Protein AF-A0AAE8IQH1-F1 (afdb_monomer)

Structure (mmCIF, N/CA/C/O backbone):
data_AF-A0AAE8IQH1-F1
#
_entry.id   AF-A0AAE8IQH1-F1
#
loop_
_atom_site.group_PDB
_atom_site.id
_atom_site.type_symbol
_atom_site.label_atom_id
_atom_site.label_alt_id
_atom_site.label_comp_id
_atom_site.label_asym_id
_atom_site.label_entity_id
_atom_site.label_seq_id
_atom_site.pdbx_PDB_ins_code
_atom_site.Cartn_x
_atom_site.Cartn_y
_atom_site.Cartn_z
_atom_site.occupancy
_atom_site.B_iso_or_equiv
_atom_site.auth_seq_id
_atom_site.auth_comp_id
_atom_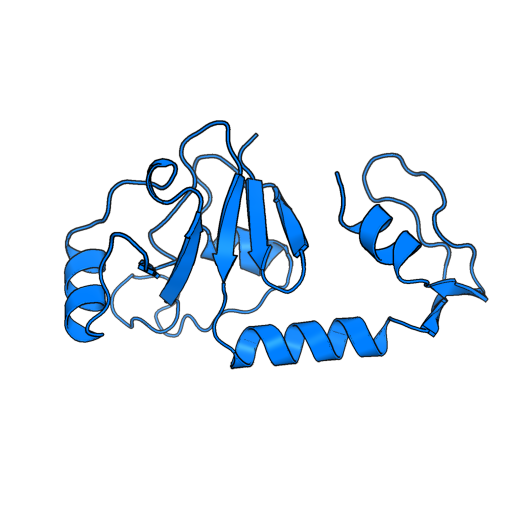site.auth_asym_id
_atom_site.auth_atom_id
_atom_site.pdbx_PDB_model_num
ATOM 1 N N . MET A 1 1 ? -11.629 4.028 -12.552 1.00 70.69 1 MET A N 1
ATOM 2 C CA . MET A 1 1 ? -10.731 2.954 -12.065 1.00 70.69 1 MET A CA 1
ATOM 3 C C . MET A 1 1 ? -9.748 3.569 -11.090 1.00 70.69 1 MET A C 1
ATOM 5 O O . MET A 1 1 ? -9.002 4.454 -11.493 1.00 70.69 1 MET A O 1
ATOM 9 N N . ALA A 1 2 ? -9.771 3.127 -9.837 1.00 84.75 2 ALA A N 1
ATOM 10 C CA . ALA A 1 2 ? -8.894 3.631 -8.787 1.00 84.75 2 ALA A CA 1
ATOM 11 C C . ALA A 1 2 ? -7.415 3.277 -9.035 1.00 84.75 2 ALA A C 1
ATOM 13 O O . ALA A 1 2 ? -7.098 2.214 -9.587 1.00 84.75 2 ALA A O 1
ATOM 14 N N . GLN A 1 3 ? -6.504 4.162 -8.618 1.00 89.31 3 GLN A N 1
ATOM 15 C CA . GLN A 1 3 ? -5.064 3.992 -8.827 1.00 89.31 3 GLN A CA 1
ATOM 16 C C . GLN A 1 3 ? -4.263 4.233 -7.545 1.00 89.31 3 GLN A C 1
ATOM 18 O O . GLN A 1 3 ? -4.624 5.054 -6.706 1.00 89.31 3 GLN A O 1
ATOM 23 N N . ILE A 1 4 ? -3.148 3.517 -7.415 1.00 91.06 4 ILE A N 1
ATOM 24 C CA . ILE A 1 4 ? -2.176 3.653 -6.332 1.00 91.06 4 ILE A CA 1
ATOM 25 C C . ILE A 1 4 ? -0.818 3.923 -6.972 1.00 91.06 4 ILE A C 1
ATOM 27 O O . ILE A 1 4 ? -0.355 3.136 -7.795 1.00 91.06 4 ILE A O 1
ATOM 31 N N . ARG A 1 5 ? -0.160 5.010 -6.588 1.00 91.69 5 ARG A N 1
ATOM 32 C CA . ARG A 1 5 ? 1.210 5.328 -6.989 1.00 91.69 5 ARG A CA 1
ATOM 33 C C . ARG A 1 5 ? 2.151 5.097 -5.814 1.00 91.69 5 ARG A C 1
ATOM 35 O O . ARG A 1 5 ? 1.907 5.610 -4.729 1.00 91.69 5 ARG A O 1
ATOM 42 N N . ILE A 1 6 ? 3.222 4.345 -6.036 1.00 90.31 6 ILE A N 1
ATOM 43 C CA . ILE A 1 6 ? 4.261 4.086 -5.038 1.00 90.31 6 ILE A CA 1
ATOM 44 C C . ILE A 1 6 ? 5.422 5.047 -5.271 1.00 90.31 6 ILE A C 1
ATOM 46 O O . ILE A 1 6 ? 6.139 4.917 -6.266 1.00 90.31 6 ILE A O 1
ATOM 50 N N . ASP A 1 7 ? 5.644 5.957 -4.332 1.00 86.25 7 ASP A N 1
ATOM 51 C CA . ASP A 1 7 ? 6.811 6.836 -4.317 1.00 86.25 7 ASP A CA 1
ATOM 52 C C . ASP A 1 7 ? 7.924 6.253 -3.422 1.00 86.25 7 ASP A C 1
ATOM 54 O O . ASP A 1 7 ? 7.640 5.465 -2.516 1.00 86.25 7 ASP A O 1
ATOM 58 N N . PRO A 1 8 ? 9.209 6.558 -3.700 1.00 81.50 8 PRO A N 1
ATOM 59 C CA . PRO A 1 8 ? 9.730 7.386 -4.799 1.00 81.50 8 PRO A CA 1
ATOM 60 C C . PRO A 1 8 ? 9.890 6.631 -6.134 1.00 81.50 8 PRO A C 1
ATOM 62 O O . PRO A 1 8 ? 10.477 7.154 -7.075 1.00 81.50 8 PRO A O 1
ATOM 65 N N . LEU A 1 9 ? 9.414 5.386 -6.234 1.00 78.94 9 LEU A N 1
ATOM 66 C CA . LEU A 1 9 ? 9.647 4.526 -7.402 1.00 78.94 9 LEU A CA 1
ATOM 67 C C . LEU A 1 9 ? 8.761 4.858 -8.617 1.00 78.94 9 LEU A C 1
ATOM 69 O O . LEU A 1 9 ? 8.955 4.261 -9.673 1.00 78.94 9 LEU A O 1
ATOM 73 N N . ALA A 1 10 ? 7.792 5.768 -8.469 1.00 81.75 10 ALA A N 1
ATOM 74 C CA . ALA A 1 10 ? 6.809 6.152 -9.484 1.00 81.75 10 ALA A CA 1
ATOM 75 C C . ALA A 1 10 ? 6.030 4.967 -10.099 1.00 81.75 10 ALA A C 1
ATOM 77 O O . ALA A 1 10 ? 5.520 5.060 -11.213 1.00 81.75 10 ALA A O 1
ATOM 78 N N . ILE A 1 11 ? 5.902 3.851 -9.371 1.00 83.06 11 ILE A N 1
ATOM 79 C CA . ILE A 1 11 ? 5.172 2.665 -9.840 1.00 83.06 11 ILE A CA 1
ATOM 80 C C . ILE A 1 11 ? 3.676 2.932 -9.705 1.00 83.06 11 ILE A C 1
ATOM 82 O O . ILE A 1 11 ? 3.197 3.171 -8.597 1.00 83.06 11 ILE A O 1
ATOM 86 N N . GLN A 1 12 ? 2.932 2.843 -10.805 1.00 87.75 12 GLN A N 1
ATOM 87 C CA . GLN A 1 12 ? 1.477 2.970 -10.803 1.00 87.75 12 GLN A CA 1
ATOM 88 C C . GLN A 1 12 ? 0.809 1.597 -10.827 1.00 87.75 12 GLN A C 1
ATOM 90 O O . GLN A 1 12 ? 1.129 0.733 -11.640 1.00 87.75 12 GLN A O 1
ATOM 95 N N . LEU A 1 13 ? -0.148 1.398 -9.929 1.00 88.50 13 LEU A N 1
ATOM 96 C CA . LEU A 1 13 ? -0.927 0.179 -9.796 1.00 88.50 13 LEU A CA 1
ATOM 97 C C . LEU A 1 13 ? -2.403 0.525 -9.925 1.00 88.50 13 LEU A C 1
ATOM 99 O O . LEU A 1 13 ? -2.916 1.389 -9.219 1.00 88.50 13 LEU A O 1
ATOM 103 N N . GLN A 1 14 ? -3.118 -0.189 -10.786 1.00 87.38 14 GLN A N 1
ATOM 104 C CA . GLN A 1 14 ? -4.576 -0.152 -10.748 1.00 87.38 14 GLN A CA 1
ATOM 105 C C . GLN A 1 14 ? -5.090 -0.999 -9.595 1.00 87.38 14 GLN A C 1
ATOM 107 O O . GLN A 1 14 ? -4.551 -2.079 -9.348 1.00 87.38 14 GLN A O 1
ATOM 112 N N . THR A 1 15 ? -6.148 -0.537 -8.939 1.00 87.12 15 THR A N 1
ATOM 113 C CA . THR A 1 15 ? -6.841 -1.250 -7.862 1.00 87.12 15 THR A CA 1
ATOM 114 C C . THR A 1 15 ? -8.344 -1.252 -8.112 1.00 87.12 15 THR A C 1
ATOM 116 O O . THR A 1 15 ? -8.875 -0.383 -8.806 1.00 87.12 15 THR A O 1
ATOM 119 N N . LEU A 1 16 ? -9.033 -2.242 -7.552 1.00 85.50 16 LEU A N 1
ATOM 120 C CA . LEU A 1 16 ? -10.494 -2.243 -7.497 1.00 85.50 16 LEU A CA 1
ATOM 121 C C . LEU A 1 16 ? -10.965 -1.363 -6.330 1.00 85.50 16 LEU A C 1
ATOM 123 O O . LEU A 1 16 ? -10.263 -1.245 -5.326 1.00 85.50 16 LEU A O 1
ATOM 127 N N . GLU A 1 17 ? -12.170 -0.801 -6.434 1.00 80.12 17 GLU A N 1
ATOM 128 C CA . GLU A 1 17 ? -12.764 0.116 -5.437 1.00 80.12 17 GLU A CA 1
ATOM 129 C C . GLU A 1 17 ? -12.996 -0.517 -4.053 1.00 80.12 17 GLU A C 1
ATOM 131 O O . GLU A 1 17 ? -13.241 0.168 -3.069 1.00 80.12 17 GLU A O 1
ATOM 136 N N . THR A 1 18 ? -12.906 -1.843 -3.951 1.00 84.12 18 THR A N 1
ATOM 137 C CA . THR A 1 18 ? -13.048 -2.601 -2.697 1.00 84.12 18 THR A CA 1
ATOM 138 C C . THR A 1 18 ? -11.812 -3.446 -2.378 1.00 84.12 18 THR A C 1
ATOM 140 O O . THR A 1 18 ? -11.770 -4.163 -1.374 1.00 84.12 18 THR A O 1
ATOM 143 N N . GLU A 1 19 ? -10.779 -3.378 -3.222 1.00 91.00 19 GLU A N 1
ATOM 144 C CA . GLU A 1 19 ? -9.517 -4.073 -2.996 1.00 91.00 19 GLU A CA 1
ATOM 145 C C . GLU A 1 19 ? -8.659 -3.255 -2.027 1.00 91.00 19 GLU A C 1
ATOM 147 O O . GLU A 1 19 ? -8.396 -2.071 -2.235 1.00 91.00 19 GLU A O 1
ATOM 152 N N . THR A 1 20 ? -8.217 -3.893 -0.942 1.00 94.00 20 THR A N 1
ATOM 153 C CA . THR A 1 20 ? -7.345 -3.234 0.033 1.00 94.00 20 THR A CA 1
ATOM 154 C C . THR A 1 20 ? -5.989 -2.926 -0.581 1.00 94.00 20 THR A C 1
ATOM 156 O O . THR A 1 20 ? -5.489 -3.688 -1.414 1.00 94.00 20 THR A O 1
ATOM 159 N N . LEU A 1 21 ? -5.347 -1.849 -0.121 1.00 93.44 21 LEU A N 1
ATOM 160 C CA . LEU A 1 21 ? -4.018 -1.463 -0.598 1.00 93.44 21 LEU A CA 1
ATOM 161 C C . LEU A 1 21 ? -3.031 -2.635 -0.475 1.00 93.44 21 LEU A C 1
ATOM 163 O O . LEU A 1 21 ? -2.265 -2.897 -1.395 1.00 93.44 21 LEU A O 1
ATOM 167 N N . LEU A 1 22 ? -3.098 -3.410 0.615 1.00 94.44 22 LEU A N 1
ATOM 168 C CA . LEU A 1 22 ? -2.269 -4.602 0.809 1.00 94.44 22 LEU A CA 1
ATOM 169 C C . LEU A 1 22 ? -2.477 -5.649 -0.297 1.00 94.44 22 LEU A C 1
ATOM 171 O O . LEU A 1 22 ? -1.502 -6.216 -0.785 1.00 94.44 22 LEU A O 1
ATOM 175 N N . LYS A 1 23 ? -3.728 -5.922 -0.689 1.00 92.88 23 LYS A N 1
ATOM 176 C CA . LYS A 1 23 ? -4.034 -6.895 -1.750 1.00 92.88 23 LYS A CA 1
ATOM 177 C C . LYS A 1 23 ? -3.546 -6.401 -3.110 1.00 92.88 23 LYS A C 1
ATOM 179 O O . LYS A 1 23 ? -2.890 -7.167 -3.816 1.00 92.88 23 LYS A O 1
ATOM 184 N N . ALA A 1 24 ? -3.775 -5.125 -3.421 1.00 92.06 24 ALA A N 1
ATOM 185 C CA . ALA A 1 24 ? -3.298 -4.509 -4.656 1.00 92.06 24 ALA A CA 1
ATOM 186 C C . ALA A 1 24 ? -1.761 -4.564 -4.762 1.00 92.06 24 ALA A C 1
ATOM 188 O O . ALA A 1 24 ? -1.218 -4.985 -5.786 1.00 92.06 24 ALA A O 1
ATOM 189 N N . LEU A 1 25 ? -1.055 -4.232 -3.674 1.00 91.31 25 LEU A N 1
ATOM 190 C CA . LEU A 1 25 ? 0.406 -4.336 -3.579 1.00 91.31 25 LEU A CA 1
ATOM 191 C C . LEU A 1 25 ? 0.884 -5.784 -3.756 1.00 91.31 25 LEU A C 1
ATOM 193 O O . LEU A 1 25 ? 1.774 -6.052 -4.564 1.00 91.31 25 LEU A O 1
ATOM 197 N N . LEU A 1 26 ? 0.256 -6.740 -3.067 1.00 90.19 26 LEU A N 1
ATOM 198 C CA . LEU A 1 26 ? 0.633 -8.151 -3.147 1.00 90.19 26 LEU A CA 1
ATOM 199 C C . LEU A 1 26 ? 0.426 -8.726 -4.556 1.00 90.19 26 LEU A C 1
ATOM 201 O O . LEU A 1 26 ? 1.275 -9.473 -5.053 1.00 90.19 26 LEU A O 1
ATOM 205 N N . ARG A 1 27 ? -0.667 -8.348 -5.231 1.00 88.88 27 ARG A N 1
ATOM 206 C CA . ARG A 1 27 ? -0.934 -8.709 -6.631 1.00 88.88 27 ARG A CA 1
ATOM 207 C C . ARG A 1 27 ? 0.154 -8.178 -7.561 1.00 88.88 27 ARG A C 1
ATOM 209 O O . ARG A 1 27 ? 0.605 -8.905 -8.444 1.00 88.88 27 ARG A O 1
ATOM 216 N N . ALA A 1 28 ? 0.637 -6.967 -7.302 1.00 85.12 28 ALA A N 1
ATOM 217 C CA . ALA A 1 28 ? 1.771 -6.363 -7.994 1.00 85.12 28 ALA A CA 1
ATOM 218 C C . ALA A 1 28 ? 3.145 -6.919 -7.562 1.00 85.12 28 ALA A C 1
ATOM 220 O O . ALA A 1 28 ? 4.177 -6.389 -7.966 1.00 85.12 28 ALA A O 1
ATOM 221 N N . LYS A 1 29 ? 3.180 -7.980 -6.740 1.00 84.00 29 LYS A N 1
ATOM 222 C CA . LYS A 1 29 ? 4.397 -8.579 -6.159 1.00 84.00 29 LYS A CA 1
ATOM 223 C C . LYS A 1 29 ? 5.196 -7.627 -5.258 1.00 84.00 29 LYS A C 1
ATOM 225 O O . LYS A 1 29 ? 6.338 -7.929 -4.900 1.00 84.00 29 LYS A O 1
ATOM 230 N N . VAL A 1 30 ? 4.582 -6.535 -4.811 1.00 86.62 30 VAL A N 1
ATOM 231 C CA . VAL A 1 30 ? 5.127 -5.644 -3.791 1.00 86.62 30 VAL A CA 1
ATOM 232 C C . VAL A 1 30 ? 4.822 -6.233 -2.418 1.00 86.62 30 VAL A C 1
ATOM 234 O O . VAL A 1 30 ? 3.677 -6.273 -1.972 1.00 86.62 30 VAL A O 1
ATOM 237 N N . HIS A 1 31 ? 5.861 -6.726 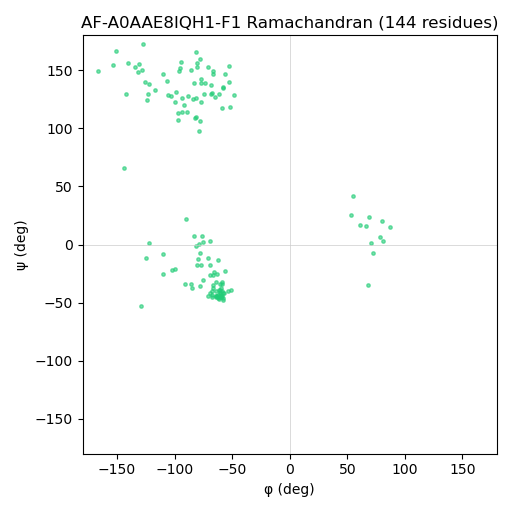-1.749 1.00 84.81 31 HIS A N 1
ATOM 238 C CA . HIS A 1 31 ? 5.712 -7.385 -0.457 1.00 84.81 31 HIS A CA 1
ATOM 239 C C . HIS A 1 31 ? 5.807 -6.369 0.678 1.00 84.81 31 HIS A C 1
ATOM 241 O O . HIS A 1 31 ? 6.869 -5.793 0.934 1.00 84.81 31 HIS A O 1
ATOM 247 N N . LEU A 1 32 ? 4.691 -6.193 1.373 1.00 89.19 32 LEU A N 1
ATOM 248 C CA . LEU A 1 32 ? 4.617 -5.456 2.622 1.00 89.19 32 LEU A CA 1
ATOM 249 C C . LEU A 1 32 ? 4.442 -6.444 3.776 1.00 89.19 32 LEU A C 1
ATOM 251 O O . LEU A 1 32 ? 3.703 -7.423 3.649 1.00 89.19 32 LEU A O 1
ATOM 255 N N . ASP A 1 33 ? 5.113 -6.187 4.896 1.00 90.06 33 ASP A N 1
ATOM 256 C CA . ASP A 1 33 ? 4.983 -7.039 6.072 1.00 90.06 33 ASP A CA 1
ATOM 257 C C . ASP A 1 33 ? 3.543 -6.961 6.606 1.00 90.06 33 ASP A C 1
ATOM 259 O O . ASP A 1 33 ? 2.987 -5.888 6.829 1.00 90.06 33 ASP A O 1
ATOM 263 N N . ALA A 1 34 ? 2.911 -8.119 6.780 1.00 90.88 34 ALA A N 1
ATOM 264 C CA . ALA A 1 34 ? 1.542 -8.232 7.270 1.00 90.88 34 ALA A CA 1
ATOM 265 C C . ALA A 1 34 ? 1.415 -9.476 8.154 1.00 90.88 34 ALA A C 1
ATOM 267 O O . ALA A 1 34 ? 0.714 -10.428 7.820 1.00 90.88 34 ALA A O 1
ATOM 268 N N . ILE A 1 35 ? 2.103 -9.472 9.299 1.00 92.62 35 ILE A N 1
ATOM 269 C CA . ILE A 1 35 ? 2.270 -10.661 10.161 1.00 92.62 35 ILE A CA 1
ATOM 270 C C . ILE A 1 35 ? 0.922 -11.228 10.640 1.00 92.62 35 ILE A C 1
ATOM 272 O O . ILE A 1 35 ? 0.757 -12.434 10.780 1.00 92.62 35 ILE A O 1
ATOM 276 N N . CYS A 1 36 ? -0.083 -10.369 10.838 1.00 93.44 36 CYS A N 1
ATOM 277 C CA . CYS A 1 36 ? -1.435 -10.798 11.210 1.00 93.44 36 CYS A CA 1
ATOM 278 C C . CYS A 1 36 ? -2.292 -11.326 10.045 1.00 93.44 36 CYS A C 1
ATOM 280 O O . CYS A 1 36 ? -3.466 -11.625 10.253 1.00 93.44 36 CYS A O 1
ATOM 282 N N . GLY A 1 37 ? -1.769 -11.372 8.817 1.00 90.56 37 GLY A N 1
ATOM 283 C CA . GLY A 1 37 ? -2.537 -11.732 7.622 1.00 90.56 37 GLY A CA 1
ATOM 284 C C . GLY A 1 37 ? -3.585 -10.689 7.217 1.00 90.56 37 GLY A C 1
ATOM 285 O O . GLY A 1 37 ? -4.574 -11.027 6.580 1.00 90.56 37 GLY A O 1
ATOM 286 N N . GLY A 1 38 ? -3.407 -9.426 7.615 1.00 91.56 38 GLY A N 1
ATOM 287 C CA . GLY A 1 38 ? -4.328 -8.335 7.277 1.00 91.56 38 GLY A CA 1
ATOM 288 C C . GLY A 1 38 ? -5.513 -8.145 8.232 1.00 91.56 38 GLY A C 1
ATOM 289 O O . GLY A 1 38 ? -6.441 -7.415 7.911 1.00 91.56 38 GLY A O 1
ATOM 290 N N . LYS A 1 39 ? -5.467 -8.744 9.426 1.00 92.56 39 LYS A N 1
ATOM 291 C CA . LYS A 1 39 ? -6.499 -8.634 10.477 1.00 92.56 39 LYS A CA 1
ATOM 292 C C . LYS A 1 39 ? -6.510 -7.305 11.257 1.00 92.56 39 LYS A C 1
ATOM 294 O O . LYS A 1 39 ? -7.258 -7.180 12.218 1.00 92.56 39 LYS A O 1
ATOM 299 N N . GLY A 1 40 ? -5.641 -6.348 10.923 1.00 92.50 40 GLY A N 1
ATOM 300 C CA . GLY A 1 40 ? -5.705 -4.987 11.470 1.00 92.50 40 GLY A CA 1
ATOM 301 C C . GLY A 1 40 ? -5.163 -4.762 12.889 1.00 92.50 40 GLY A C 1
ATOM 302 O O . GLY A 1 40 ? -5.295 -3.651 13.377 1.00 92.50 40 GLY A O 1
ATOM 303 N N . TYR A 1 41 ? -4.527 -5.742 13.552 1.00 93.12 41 TYR A N 1
ATOM 304 C CA . TYR A 1 41 ? -4.052 -5.583 14.948 1.00 93.12 41 TYR A CA 1
ATOM 305 C C . TYR A 1 41 ? -2.526 -5.514 15.148 1.00 93.12 41 TYR A C 1
ATOM 307 O O . TYR A 1 41 ? -2.077 -5.264 16.259 1.00 93.12 41 TYR A O 1
ATOM 315 N N . CYS A 1 42 ? -1.706 -5.767 14.120 1.00 93.88 42 CYS A N 1
ATOM 316 C CA . CYS A 1 42 ? -0.240 -5.831 14.294 1.00 93.88 42 CYS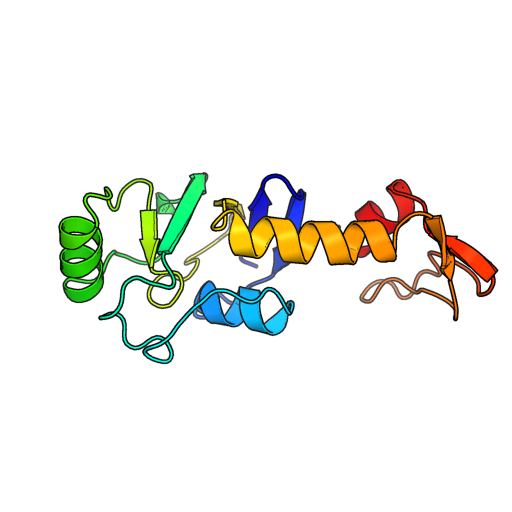 A CA 1
ATOM 317 C C . CYS A 1 42 ? 0.526 -4.566 13.880 1.00 93.88 42 CYS A C 1
ATOM 319 O O . CYS A 1 42 ? 1.677 -4.411 14.268 1.00 93.88 42 CYS A O 1
ATOM 321 N N . GLY A 1 43 ? -0.043 -3.704 13.032 1.00 91.81 43 GLY A N 1
ATOM 322 C CA . GLY A 1 43 ? 0.617 -2.471 12.574 1.00 91.81 43 GLY A CA 1
ATOM 323 C C . GLY A 1 43 ? 1.774 -2.625 11.575 1.00 91.81 43 GLY A C 1
ATOM 324 O O . GLY A 1 43 ? 2.227 -1.629 11.025 1.00 91.81 43 GLY A O 1
ATOM 325 N N . THR A 1 44 ? 2.231 -3.846 11.282 1.00 93.62 44 THR A N 1
ATOM 326 C CA . THR A 1 44 ? 3.376 -4.091 10.367 1.00 93.62 44 THR A CA 1
ATOM 327 C C . THR A 1 44 ? 3.125 -3.640 8.925 1.00 93.62 44 THR A C 1
ATOM 329 O O . THR A 1 44 ? 4.058 -3.264 8.225 1.00 93.62 44 THR A O 1
ATOM 332 N N . CYS A 1 45 ? 1.856 -3.588 8.513 1.00 94.44 45 CYS A N 1
ATOM 333 C CA . CYS A 1 45 ? 1.420 -3.183 7.177 1.00 94.44 45 CYS A CA 1
ATOM 334 C C . CYS A 1 45 ? 1.150 -1.673 7.052 1.00 94.44 45 CYS A C 1
ATOM 336 O O . CYS A 1 45 ? 0.333 -1.258 6.220 1.00 94.44 45 CYS A O 1
ATOM 338 N N . VAL A 1 46 ? 1.733 -0.856 7.929 1.00 95.00 46 VAL A N 1
ATOM 339 C CA . VAL A 1 46 ? 1.544 0.595 7.903 1.00 95.00 46 VAL A CA 1
ATOM 340 C C . VAL A 1 46 ? 2.200 1.195 6.660 1.00 95.00 46 VAL A C 1
ATOM 342 O O . VAL A 1 46 ? 3.314 0.826 6.289 1.00 95.00 46 VAL A O 1
ATOM 345 N N . VAL A 1 47 ? 1.497 2.120 6.016 1.00 94.62 47 VAL A N 1
ATOM 346 C CA . VAL A 1 47 ? 1.976 2.881 4.858 1.00 94.62 47 VAL A CA 1
ATOM 347 C C . VAL A 1 47 ? 1.781 4.365 5.113 1.00 94.62 47 VAL A C 1
ATOM 349 O O . VAL A 1 47 ? 0.868 4.759 5.844 1.00 94.62 47 VAL A O 1
ATOM 352 N N . HIS A 1 48 ? 2.653 5.179 4.533 1.00 95.25 48 HIS A N 1
ATOM 353 C CA . HIS A 1 48 ? 2.531 6.627 4.556 1.00 95.25 48 HIS A CA 1
ATOM 354 C C . HIS A 1 48 ? 1.786 7.069 3.294 1.00 95.25 48 HIS A C 1
ATOM 356 O O . HIS A 1 48 ? 2.148 6.686 2.187 1.00 95.25 48 HIS A O 1
ATOM 362 N N . VAL A 1 49 ? 0.712 7.828 3.449 1.00 94.75 49 VAL A N 1
ATOM 363 C CA . VAL A 1 49 ? -0.085 8.375 2.355 1.00 94.75 49 VAL A CA 1
ATOM 364 C C . VAL A 1 49 ? 0.383 9.803 2.124 1.00 94.75 49 VAL A C 1
ATOM 366 O O . VAL A 1 49 ? 0.126 10.690 2.931 1.00 94.75 49 VAL A O 1
ATOM 369 N N . VAL A 1 50 ? 1.097 10.003 1.020 1.00 92.94 50 VAL A N 1
ATOM 370 C CA . VAL A 1 50 ? 1.670 11.296 0.630 1.00 92.94 50 VAL A CA 1
ATOM 371 C C . VAL A 1 50 ? 0.595 12.200 0.024 1.00 92.94 50 VAL A C 1
ATOM 373 O O . VAL A 1 50 ? 0.606 13.408 0.234 1.00 92.94 50 VAL A O 1
ATOM 376 N N . SER A 1 51 ? -0.347 11.616 -0.721 1.00 91.94 51 SER A N 1
ATOM 377 C CA . SER A 1 51 ? -1.474 12.327 -1.330 1.00 91.94 51 SER A CA 1
ATOM 378 C C . SER A 1 51 ? -2.668 11.390 -1.529 1.00 91.94 51 SER A C 1
ATOM 380 O O . SER A 1 51 ? -2.498 10.176 -1.643 1.00 91.94 51 SER A O 1
ATOM 382 N N . GLY A 1 52 ? -3.880 11.948 -1.568 1.00 89.25 52 GLY A N 1
ATOM 383 C CA . GLY A 1 52 ? -5.116 11.190 -1.787 1.00 89.25 52 GLY A CA 1
ATOM 384 C C . GLY A 1 52 ? -5.668 10.476 -0.546 1.00 89.25 52 GLY A C 1
ATOM 385 O O . GLY A 1 52 ? -6.465 9.552 -0.676 1.00 89.25 52 GLY A O 1
ATOM 386 N N . ALA A 1 53 ? -5.294 10.888 0.673 1.00 88.44 53 ALA A N 1
ATOM 387 C CA . ALA A 1 53 ? -5.804 10.276 1.910 1.00 88.44 53 ALA A CA 1
ATOM 388 C C . ALA A 1 53 ? -7.339 10.347 2.037 1.00 88.44 53 ALA A C 1
ATOM 390 O O . ALA A 1 53 ? -7.966 9.408 2.527 1.00 88.44 53 ALA A O 1
ATOM 391 N N . THR A 1 54 ? -7.955 11.419 1.532 1.00 88.50 54 THR A N 1
ATOM 392 C CA . THR A 1 54 ? -9.416 11.612 1.504 1.00 88.50 54 THR A CA 1
ATOM 393 C C . THR A 1 54 ? -10.138 10.618 0.589 1.00 88.50 54 THR A C 1
ATOM 395 O O . THR A 1 54 ? -11.298 10.284 0.835 1.00 88.50 54 THR A O 1
ATOM 398 N N . GLN A 1 55 ? -9.445 10.098 -0.428 1.00 90.19 55 GLN A N 1
ATOM 399 C CA . GLN A 1 55 ? -9.972 9.131 -1.395 1.00 90.19 55 GLN A CA 1
ATOM 400 C C . GLN A 1 55 ? -9.978 7.702 -0.833 1.00 90.19 55 GLN A C 1
ATOM 402 O O . GLN A 1 55 ? -10.607 6.806 -1.398 1.00 90.19 55 GLN A O 1
ATOM 407 N N . LEU A 1 56 ? -9.297 7.461 0.291 1.00 91.88 56 LEU A N 1
ATOM 408 C CA . LEU A 1 56 ? -9.302 6.165 0.959 1.00 91.88 56 LEU A CA 1
ATOM 409 C C . LEU A 1 56 ? -10.582 5.951 1.760 1.00 91.88 56 LEU A C 1
ATOM 411 O O . LEU A 1 56 ? -11.274 6.895 2.136 1.00 91.88 56 LEU A O 1
ATOM 415 N N . SER A 1 57 ? -10.882 4.688 2.047 1.00 93.12 57 SER A N 1
ATOM 416 C CA . SER A 1 57 ? -11.949 4.264 2.949 1.00 93.12 57 SER A CA 1
ATOM 417 C C . SER A 1 57 ? -11.852 4.940 4.322 1.00 93.12 57 SER A C 1
ATOM 419 O O . SER A 1 57 ? -10.748 5.304 4.747 1.00 93.12 57 SER A O 1
ATOM 421 N N . PRO A 1 58 ? -12.978 5.103 5.046 1.00 93.50 58 PRO A N 1
ATOM 422 C CA . PRO A 1 58 ? -12.946 5.639 6.399 1.00 93.50 58 PRO A CA 1
ATOM 423 C C . PRO A 1 58 ? -12.020 4.810 7.285 1.00 93.50 58 PRO A C 1
ATOM 425 O O . PRO A 1 58 ? -11.913 3.592 7.127 1.00 93.50 58 PRO A O 1
ATOM 428 N N . VAL A 1 59 ? -11.364 5.477 8.225 1.00 94.94 59 VAL A N 1
ATOM 429 C CA . VAL A 1 59 ? -10.511 4.815 9.210 1.00 94.94 59 VAL A CA 1
ATOM 430 C C . VAL A 1 59 ? -11.396 3.992 10.141 1.00 94.94 59 VAL A C 1
ATOM 432 O O . VAL A 1 59 ? -12.393 4.489 10.666 1.00 94.94 59 VAL A O 1
ATOM 435 N N . THR A 1 60 ? -11.051 2.722 10.343 1.00 93.94 60 THR A N 1
ATOM 436 C CA . THR A 1 60 ? -11.783 1.865 11.286 1.00 93.94 60 THR A CA 1
ATOM 437 C C . THR A 1 60 ? -11.321 2.124 12.721 1.00 93.94 60 THR A C 1
ATOM 439 O O . THR A 1 60 ? -10.191 2.552 12.953 1.00 93.94 60 THR A O 1
ATOM 442 N N . ALA A 1 61 ? -12.160 1.817 13.716 1.00 94.88 61 ALA A N 1
ATOM 443 C CA . ALA A 1 61 ? -11.776 1.968 15.125 1.00 94.88 61 ALA A CA 1
ATOM 444 C C . ALA A 1 61 ? -10.514 1.154 15.469 1.00 94.88 61 ALA A C 1
ATOM 446 O O . ALA A 1 61 ? -9.607 1.654 16.130 1.00 94.88 61 ALA A O 1
ATOM 447 N N . GLN A 1 62 ? -10.428 -0.076 14.953 1.00 93.94 62 GLN A N 1
ATOM 448 C CA . GLN A 1 62 ? -9.268 -0.944 15.141 1.00 93.94 62 GLN A CA 1
ATOM 449 C C . GLN A 1 62 ? -8.008 -0.355 14.494 1.00 93.94 62 GLN A C 1
ATOM 451 O O . GLN A 1 62 ? -6.945 -0.339 15.114 1.00 93.94 62 GLN A O 1
ATOM 456 N N . GLU A 1 63 ? -8.128 0.161 13.267 1.00 95.62 63 GLU A N 1
ATOM 457 C CA . GLU A 1 63 ? -7.036 0.849 12.583 1.00 95.62 63 GLU A CA 1
ATOM 458 C C . GLU A 1 63 ? -6.544 2.051 13.397 1.00 95.62 63 GLU A C 1
ATOM 460 O O . GLU A 1 63 ? -5.342 2.168 13.640 1.00 95.62 63 GLU A O 1
ATOM 465 N N . GLN A 1 64 ? -7.462 2.890 13.885 1.00 96.31 64 GLN A N 1
ATOM 466 C CA . GLN A 1 64 ? -7.129 4.064 14.688 1.00 96.31 64 GLN A CA 1
ATOM 467 C C . GLN A 1 64 ? -6.383 3.688 15.974 1.00 96.31 64 GLN A C 1
ATOM 469 O O . GLN A 1 64 ? -5.384 4.323 16.306 1.00 96.31 64 GLN A O 1
ATOM 474 N N . THR A 1 65 ? -6.811 2.636 16.682 1.00 96.12 65 THR A N 1
ATOM 475 C CA . THR A 1 65 ? -6.117 2.156 17.888 1.00 96.12 65 THR A CA 1
ATOM 476 C C . THR A 1 65 ? -4.664 1.789 17.595 1.00 96.12 65 THR A C 1
ATOM 478 O O . THR A 1 65 ? -3.761 2.185 18.329 1.00 96.12 65 THR A O 1
ATOM 481 N N . ILE A 1 66 ? -4.414 1.060 16.506 1.00 96.62 66 ILE A N 1
ATOM 482 C CA . ILE A 1 66 ? -3.054 0.660 16.141 1.00 96.62 66 ILE A CA 1
ATOM 483 C C . ILE A 1 66 ? -2.216 1.857 15.688 1.00 96.62 66 ILE A C 1
ATOM 485 O O . ILE A 1 66 ? -1.062 1.967 16.096 1.00 96.62 66 ILE A O 1
ATOM 489 N N . LEU A 1 67 ? -2.775 2.772 14.893 1.00 95.56 67 LEU A N 1
ATOM 490 C CA . LEU A 1 67 ? -2.072 3.988 14.474 1.00 95.56 67 LEU A CA 1
ATOM 491 C C . LEU A 1 67 ? -1.678 4.855 15.679 1.00 95.56 67 LEU A C 1
ATOM 493 O O . LEU A 1 67 ? -0.532 5.301 15.760 1.00 95.56 67 LEU A O 1
ATOM 497 N N . ASN A 1 68 ? -2.566 4.983 16.668 1.00 95.50 68 ASN A N 1
ATOM 498 C CA . ASN A 1 68 ? -2.280 5.674 17.925 1.00 95.50 68 ASN A CA 1
ATOM 499 C C . ASN A 1 68 ? -1.135 5.000 18.699 1.00 95.50 68 ASN A C 1
ATOM 501 O O . ASN A 1 6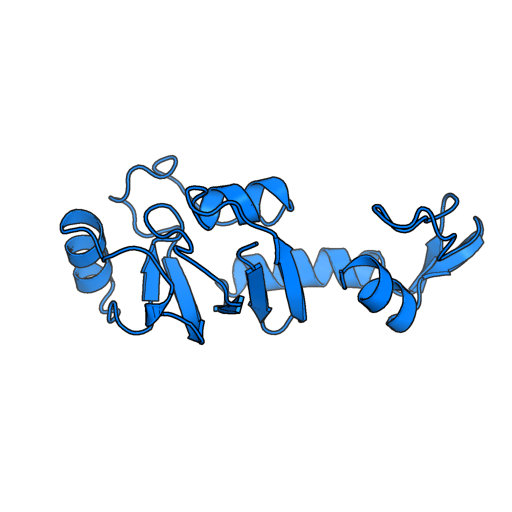8 ? -0.209 5.682 19.137 1.00 95.50 68 ASN A O 1
ATOM 505 N N . ASN A 1 69 ? -1.144 3.665 18.807 1.00 95.12 69 ASN A N 1
ATOM 506 C CA . ASN A 1 69 ? -0.064 2.903 19.451 1.00 95.12 69 ASN A CA 1
ATOM 507 C C . ASN A 1 69 ? 1.288 3.097 18.745 1.00 95.12 69 ASN A C 1
ATOM 509 O O . ASN A 1 69 ? 2.334 3.130 19.391 1.00 95.12 69 ASN A O 1
ATOM 513 N N . LEU A 1 70 ? 1.268 3.266 17.421 1.00 93.00 70 LEU A N 1
ATOM 514 C CA . LEU A 1 70 ? 2.445 3.572 16.607 1.00 93.00 70 LEU A CA 1
ATOM 515 C C . LEU A 1 70 ? 2.823 5.064 16.607 1.00 93.00 70 LEU A C 1
ATOM 517 O O . LEU A 1 70 ? 3.811 5.423 15.967 1.00 93.00 70 LEU A O 1
ATOM 521 N N . LYS A 1 71 ? 2.063 5.928 17.299 1.00 95.12 71 LYS A N 1
ATOM 522 C CA . LYS A 1 71 ? 2.208 7.395 17.295 1.00 95.12 71 LYS A CA 1
ATOM 523 C C . LYS A 1 71 ? 2.164 7.992 15.881 1.00 95.12 71 LYS A C 1
ATOM 525 O O . LYS A 1 71 ? 2.957 8.866 15.535 1.00 95.12 71 LYS A O 1
ATOM 530 N N . LYS A 1 72 ? 1.253 7.491 15.045 1.00 93.50 72 LYS A N 1
ATOM 531 C CA . LYS A 1 72 ? 1.054 7.925 13.658 1.00 93.50 72 LYS A CA 1
ATOM 532 C C . LYS A 1 72 ? -0.345 8.510 13.490 1.00 93.50 72 LYS A C 1
ATOM 534 O O . LYS A 1 72 ? -1.311 7.897 13.932 1.00 93.50 72 LYS A O 1
ATOM 539 N N . SER A 1 73 ? -0.451 9.676 12.847 1.00 92.88 73 SER A N 1
ATOM 540 C CA . SER A 1 73 ? -1.761 10.257 12.524 1.00 92.88 73 SER A CA 1
ATOM 541 C C . SER A 1 73 ? -2.417 9.487 11.382 1.00 92.88 73 SER A C 1
ATOM 543 O O . SER A 1 73 ? -1.748 9.144 10.407 1.00 92.88 73 SER A O 1
ATOM 545 N N . SER A 1 74 ? -3.724 9.261 11.483 1.00 90.31 74 SER A N 1
ATOM 546 C CA . SER A 1 74 ? -4.526 8.658 10.418 1.00 90.31 74 SER A CA 1
ATOM 547 C C . SER A 1 74 ? -4.731 9.573 9.205 1.00 90.31 74 SER A C 1
ATOM 549 O O . SER A 1 74 ? -5.124 9.088 8.145 1.00 90.31 74 SER A O 1
ATOM 551 N N . ASP A 1 75 ? -4.379 10.857 9.329 1.00 90.00 75 ASP A N 1
ATOM 552 C CA . ASP A 1 75 ? -4.386 11.820 8.222 1.00 90.00 75 ASP A CA 1
ATOM 553 C C . ASP A 1 75 ? -3.331 11.490 7.159 1.00 90.00 75 ASP A C 1
ATOM 555 O O . ASP A 1 75 ? -3.543 11.711 5.969 1.00 90.00 75 ASP A O 1
ATOM 559 N N . THR A 1 76 ? -2.183 10.958 7.593 1.00 92.50 76 THR A N 1
ATOM 560 C CA . THR A 1 76 ? -1.024 10.684 6.729 1.00 92.50 76 THR A CA 1
ATOM 561 C C . THR A 1 76 ? -0.560 9.238 6.788 1.00 92.50 76 THR A C 1
ATOM 563 O O . THR A 1 76 ? 0.224 8.819 5.947 1.00 92.50 76 THR A O 1
ATOM 566 N N . TYR A 1 77 ? -1.032 8.425 7.729 1.00 95.44 77 TYR A N 1
ATOM 567 C CA . TYR A 1 77 ? -0.684 7.010 7.808 1.00 95.44 77 TYR A CA 1
ATOM 568 C C . TYR A 1 77 ? -1.919 6.141 7.831 1.00 95.44 77 TYR A C 1
ATOM 570 O O . TYR A 1 77 ? -2.886 6.419 8.529 1.00 95.44 77 TYR A O 1
ATOM 578 N N . ARG A 1 78 ? -1.851 5.026 7.113 1.00 96.12 78 ARG A N 1
ATOM 579 C CA . ARG A 1 78 ? -2.940 4.056 7.047 1.00 96.12 78 ARG A CA 1
ATOM 580 C C . ARG A 1 78 ? -2.406 2.647 7.212 1.00 96.12 78 ARG A C 1
ATOM 582 O O . ARG A 1 78 ? -1.262 2.347 6.864 1.00 96.12 78 ARG A O 1
ATOM 589 N N . LEU A 1 79 ? -3.239 1.752 7.725 1.00 96.50 79 LEU A N 1
ATOM 590 C CA . LEU A 1 79 ? -2.979 0.325 7.623 1.00 96.50 79 LEU A CA 1
ATOM 591 C C . LEU A 1 79 ? -3.427 -0.127 6.239 1.00 96.50 79 LEU A C 1
ATOM 593 O O . LEU A 1 79 ? -4.620 -0.224 5.962 1.00 96.50 79 LEU A O 1
ATOM 597 N N . SER A 1 80 ? -2.473 -0.469 5.374 1.00 95.56 80 SER A N 1
ATOM 598 C CA . SER A 1 80 ? -2.769 -0.909 4.001 1.00 95.56 80 SER A CA 1
ATOM 599 C C . SER A 1 80 ? -3.724 -2.111 3.928 1.00 95.56 80 SER A C 1
ATOM 601 O O . SER A 1 80 ? -4.392 -2.310 2.918 1.00 95.56 80 SER A O 1
ATOM 603 N N . CYS A 1 81 ? -3.821 -2.918 4.990 1.00 95.75 81 CYS A N 1
ATOM 604 C CA . CYS A 1 81 ? -4.767 -4.032 5.060 1.00 95.75 81 CYS A CA 1
ATOM 605 C C . CYS A 1 81 ? -6.221 -3.628 5.346 1.00 95.75 81 CYS A C 1
ATOM 607 O O . CYS A 1 81 ? -7.104 -4.446 5.115 1.00 95.75 81 CYS A O 1
ATOM 609 N N . GLN A 1 82 ? -6.462 -2.413 5.845 1.00 95.38 82 GLN A N 1
ATOM 610 C CA . GLN A 1 82 ? -7.790 -1.879 6.182 1.00 95.38 82 GLN A CA 1
ATOM 611 C C . GLN A 1 82 ? -8.225 -0.760 5.223 1.00 95.38 82 GLN A C 1
ATOM 613 O O . GLN A 1 82 ? -9.418 -0.543 5.013 1.00 95.38 82 GLN A O 1
ATOM 618 N N . ALA A 1 83 ? -7.262 -0.071 4.611 1.00 94.62 83 ALA A N 1
ATOM 619 C CA . ALA A 1 83 ? -7.514 0.975 3.634 1.00 94.62 83 ALA A CA 1
ATOM 620 C C . ALA A 1 83 ? -7.744 0.400 2.227 1.00 94.62 83 ALA A C 1
ATOM 622 O O . ALA A 1 83 ? -7.029 -0.504 1.790 1.00 94.62 83 ALA A O 1
ATOM 623 N N . TYR A 1 84 ? -8.710 0.961 1.504 1.00 93.50 84 TYR A N 1
ATOM 624 C CA . TYR A 1 84 ? -8.951 0.749 0.072 1.00 93.50 84 TYR A CA 1
ATOM 625 C C . TYR A 1 84 ? -9.346 2.079 -0.578 1.00 93.50 84 TYR A C 1
ATOM 627 O O . TYR A 1 84 ? -9.802 2.987 0.118 1.00 93.50 84 TYR A O 1
ATOM 635 N N . VAL A 1 85 ? -9.146 2.219 -1.886 1.00 92.50 85 VAL A N 1
ATOM 636 C CA . VAL A 1 85 ? -9.461 3.457 -2.621 1.00 92.50 85 VAL A CA 1
ATOM 637 C C . VAL A 1 85 ? -10.939 3.445 -3.000 1.00 92.50 85 VAL A C 1
ATOM 639 O O . VAL A 1 85 ? -11.381 2.483 -3.615 1.00 92.50 85 VAL A O 1
ATOM 642 N N . ARG A 1 86 ? -11.700 4.480 -2.624 1.00 86.81 86 ARG A N 1
ATOM 643 C CA . ARG A 1 86 ? -13.159 4.515 -2.807 1.00 86.81 86 ARG A CA 1
ATOM 644 C C . ARG A 1 86 ? -13.616 5.023 -4.168 1.00 86.81 86 ARG A C 1
ATOM 646 O O . ARG A 1 86 ? -14.637 4.534 -4.622 1.00 86.81 86 ARG A O 1
ATOM 653 N N . ASP A 1 87 ? -12.915 5.972 -4.797 1.00 72.56 87 ASP A N 1
ATOM 654 C CA . ASP A 1 87 ? -13.327 6.456 -6.121 1.00 72.56 87 ASP A CA 1
ATOM 655 C C . ASP A 1 87 ? -12.276 7.304 -6.862 1.00 72.56 87 ASP A C 1
ATOM 657 O O . ASP A 1 87 ? -11.504 8.041 -6.249 1.00 72.56 87 ASP A O 1
ATOM 661 N N . GLY A 1 88 ? -12.314 7.212 -8.198 1.00 65.56 88 GLY A N 1
ATOM 662 C CA . GLY A 1 88 ? -11.882 8.222 -9.184 1.00 65.56 88 GLY A CA 1
ATOM 663 C C . GLY A 1 88 ? -10.404 8.602 -9.346 1.00 65.56 88 GLY A C 1
ATOM 664 O O . GLY A 1 88 ? -9.985 8.872 -10.471 1.00 65.56 88 GLY A O 1
ATOM 665 N N . GLU A 1 89 ? -9.607 8.630 -8.281 1.00 73.75 89 GLU A N 1
ATOM 666 C CA . GLU A 1 89 ? -8.315 9.327 -8.287 1.00 73.75 89 GLU A CA 1
ATOM 667 C C . GLU A 1 89 ? -7.129 8.454 -7.838 1.00 73.75 89 GLU A C 1
ATOM 669 O O . GLU A 1 89 ? -7.263 7.278 -7.481 1.00 73.75 89 GLU A O 1
ATOM 674 N N . THR A 1 90 ? -5.927 9.020 -7.976 1.00 86.75 90 THR A N 1
ATOM 675 C CA . THR A 1 90 ? -4.664 8.351 -7.650 1.00 86.75 90 THR A CA 1
ATOM 676 C C . THR A 1 90 ? -4.264 8.653 -6.214 1.00 86.75 90 THR A C 1
ATOM 678 O O . THR A 1 90 ? -3.975 9.801 -5.877 1.00 86.75 90 THR A O 1
ATOM 681 N N . VAL A 1 91 ? -4.144 7.608 -5.399 1.00 91.25 91 VAL A N 1
ATOM 682 C CA . VAL A 1 91 ? -3.555 7.704 -4.062 1.00 91.25 91 VAL A CA 1
ATOM 683 C C . VAL A 1 91 ? -2.051 7.502 -4.166 1.00 91.25 91 VAL A C 1
ATOM 685 O O . VAL A 1 91 ? -1.592 6.512 -4.732 1.00 91.25 91 VAL A O 1
ATOM 688 N N . VAL A 1 92 ? -1.274 8.422 -3.604 1.00 92.56 92 VAL A N 1
ATOM 689 C CA . VAL A 1 92 ? 0.188 8.326 -3.577 1.00 92.56 92 VAL A CA 1
ATOM 690 C C . VAL A 1 92 ? 0.621 7.802 -2.217 1.00 92.56 92 VAL A C 1
ATOM 692 O O . VAL A 1 92 ? 0.301 8.387 -1.180 1.00 92.56 92 VAL A O 1
ATOM 695 N N . CYS A 1 93 ? 1.348 6.690 -2.214 1.00 92.06 93 CYS A N 1
ATOM 696 C CA . CYS A 1 93 ? 1.826 6.027 -1.014 1.00 92.06 93 CYS A CA 1
ATOM 697 C C . CYS A 1 93 ? 3.347 5.901 -1.022 1.00 92.06 93 CYS A C 1
ATOM 699 O O . CYS A 1 93 ? 3.950 5.502 -2.015 1.00 92.06 93 CYS A O 1
ATOM 701 N N . ASP A 1 94 ? 3.938 6.158 0.134 1.00 92.06 94 ASP A N 1
ATOM 702 C CA . ASP A 1 94 ? 5.317 5.846 0.459 1.00 92.06 94 ASP A CA 1
ATOM 703 C C . ASP A 1 94 ? 5.341 4.596 1.356 1.00 92.06 94 ASP A C 1
ATOM 705 O O . ASP A 1 94 ? 4.602 4.470 2.346 1.00 92.06 94 ASP A O 1
ATOM 709 N N . LEU A 1 95 ? 6.141 3.615 0.944 1.00 88.81 95 LEU A N 1
ATOM 710 C CA . LEU A 1 95 ? 6.238 2.318 1.604 1.00 88.81 95 LEU A CA 1
ATOM 711 C C . LEU A 1 95 ? 7.405 2.316 2.599 1.00 88.81 95 LEU A C 1
ATOM 713 O O . LEU A 1 95 ? 8.369 3.058 2.436 1.00 88.81 95 LEU A O 1
ATOM 717 N N . PRO A 1 96 ? 7.394 1.432 3.612 1.00 84.38 96 PRO A N 1
ATOM 718 C CA . PRO A 1 96 ? 8.528 1.289 4.513 1.00 84.38 96 PRO A CA 1
ATOM 719 C C . PRO A 1 96 ? 9.832 1.060 3.742 1.00 84.38 96 PRO A C 1
ATOM 721 O O . PRO A 1 96 ? 9.881 0.275 2.789 1.00 84.38 96 PRO A O 1
ATOM 724 N N . SER A 1 97 ? 10.911 1.685 4.210 1.00 78.69 97 SER A N 1
ATOM 725 C CA . SER A 1 97 ? 12.227 1.676 3.560 1.00 78.69 97 SER A CA 1
ATOM 726 C C . SER A 1 97 ? 12.718 0.270 3.204 1.00 78.69 97 SER A C 1
ATOM 728 O O . SER A 1 97 ? 13.214 0.058 2.104 1.00 78.69 97 SER A O 1
ATOM 730 N N . ARG A 1 98 ? 12.485 -0.735 4.060 1.00 76.19 98 ARG A N 1
ATOM 731 C CA . ARG A 1 98 ? 12.824 -2.142 3.771 1.00 76.19 98 ARG A CA 1
ATOM 732 C C . ARG A 1 98 ? 12.133 -2.690 2.513 1.00 76.19 98 ARG A C 1
ATOM 734 O O . ARG A 1 98 ? 12.754 -3.445 1.763 1.00 76.19 98 ARG A O 1
ATOM 741 N N . THR A 1 99 ? 10.865 -2.350 2.290 1.00 75.25 99 THR A N 1
ATOM 742 C CA . THR A 1 99 ? 10.117 -2.765 1.094 1.00 75.25 99 THR A CA 1
ATOM 743 C C . THR A 1 99 ? 10.635 -2.029 -0.135 1.00 75.25 99 THR A C 1
ATOM 745 O O . THR A 1 99 ? 10.909 -2.671 -1.150 1.00 75.25 99 THR A O 1
ATOM 748 N N . LEU A 1 100 ? 10.858 -0.717 -0.023 1.00 73.69 100 LEU A N 1
ATOM 749 C CA . LEU A 1 100 ? 11.418 0.091 -1.108 1.00 73.69 100 LEU A CA 1
ATOM 750 C C . LEU A 1 100 ? 12.805 -0.394 -1.538 1.00 73.69 100 LEU A C 1
ATOM 752 O O . LEU A 1 100 ? 13.029 -0.584 -2.727 1.00 73.69 100 LEU A O 1
ATOM 756 N N . THR A 1 101 ? 13.709 -0.695 -0.601 1.00 72.06 101 THR A N 1
ATOM 757 C CA . THR A 1 101 ? 15.054 -1.200 -0.925 1.00 72.06 101 THR A CA 1
ATOM 758 C C . THR A 1 101 ? 15.000 -2.522 -1.689 1.00 72.06 101 THR A C 1
ATOM 760 O O . THR A 1 101 ? 15.737 -2.699 -2.655 1.00 72.06 101 THR A O 1
ATOM 763 N N . LYS A 1 102 ? 14.112 -3.452 -1.305 1.00 75.75 102 LYS A N 1
ATOM 764 C CA . LYS A 1 102 ? 13.939 -4.720 -2.035 1.00 75.75 102 LYS A CA 1
ATOM 765 C C . LYS A 1 102 ? 13.430 -4.486 -3.457 1.00 75.75 102 LYS A C 1
ATOM 767 O O . LYS A 1 102 ? 13.945 -5.098 -4.389 1.00 75.75 102 LYS A O 1
ATOM 772 N N . LEU A 1 103 ? 12.437 -3.612 -3.627 1.00 73.88 103 LEU A N 1
ATOM 773 C CA . LEU A 1 103 ? 11.918 -3.261 -4.950 1.00 73.88 103 LEU A CA 1
ATOM 774 C C . LEU A 1 103 ? 12.984 -2.584 -5.807 1.00 73.88 103 LEU A C 1
ATOM 776 O O . LEU A 1 103 ? 13.163 -2.960 -6.960 1.00 73.88 103 LEU A O 1
ATOM 780 N N . GLN A 1 104 ? 13.731 -1.649 -5.230 1.00 70.69 104 GLN A N 1
ATOM 781 C CA . GLN A 1 104 ? 14.807 -0.951 -5.915 1.00 70.69 104 GLN A CA 1
ATOM 782 C C . GLN A 1 104 ? 15.910 -1.917 -6.352 1.00 70.69 104 GLN A C 1
ATOM 784 O O . GLN A 1 104 ? 16.293 -1.897 -7.511 1.00 70.69 104 GLN A O 1
ATOM 789 N N . GLN A 1 105 ? 16.314 -2.869 -5.505 1.00 72.56 105 GLN A N 1
ATOM 790 C CA . GLN A 1 105 ? 17.249 -3.932 -5.892 1.00 72.56 105 GLN A CA 1
ATOM 791 C C . GLN A 1 105 ? 16.729 -4.806 -7.043 1.00 72.56 105 GLN A C 1
ATOM 793 O O . GLN A 1 105 ? 17.512 -5.244 -7.884 1.00 72.56 105 GLN A O 1
ATOM 798 N N . ILE A 1 106 ? 15.426 -5.100 -7.085 1.00 69.50 106 ILE A N 1
ATOM 799 C CA . ILE A 1 106 ? 14.818 -5.847 -8.197 1.00 69.50 106 ILE A CA 1
ATOM 800 C C . ILE A 1 106 ? 14.852 -5.006 -9.476 1.00 69.50 106 ILE A C 1
ATOM 802 O O . ILE A 1 106 ? 15.245 -5.518 -10.523 1.00 69.50 106 ILE A O 1
ATOM 806 N N . LEU A 1 107 ? 14.488 -3.725 -9.391 1.00 66.69 107 LEU A N 1
ATOM 807 C CA . LEU A 1 107 ? 14.528 -2.799 -10.520 1.00 66.69 107 LEU A CA 1
ATOM 808 C C . LEU A 1 107 ? 15.957 -2.622 -11.041 1.00 66.69 107 LEU A C 1
ATOM 810 O O . LEU A 1 107 ? 16.177 -2.761 -12.238 1.00 66.69 107 LEU A O 1
ATOM 814 N N . ASP A 1 108 ? 16.936 -2.415 -10.163 1.00 66.62 108 ASP A N 1
ATOM 815 C CA . ASP A 1 108 ? 18.349 -2.261 -10.521 1.00 66.62 108 ASP A CA 1
ATOM 816 C C . ASP A 1 108 ? 18.931 -3.533 -11.149 1.00 66.62 108 ASP A C 1
ATOM 818 O O . ASP A 1 108 ? 19.769 -3.456 -12.042 1.00 66.62 108 ASP A O 1
ATOM 822 N N . ARG A 1 109 ? 18.457 -4.721 -10.745 1.00 63.50 109 ARG A N 1
ATOM 823 C CA . ARG A 1 109 ? 18.830 -5.993 -11.392 1.00 63.50 109 ARG A CA 1
ATOM 824 C C . ARG A 1 109 ? 18.262 -6.148 -12.801 1.00 63.50 109 ARG A C 1
ATOM 826 O O . ARG A 1 109 ? 18.815 -6.926 -13.578 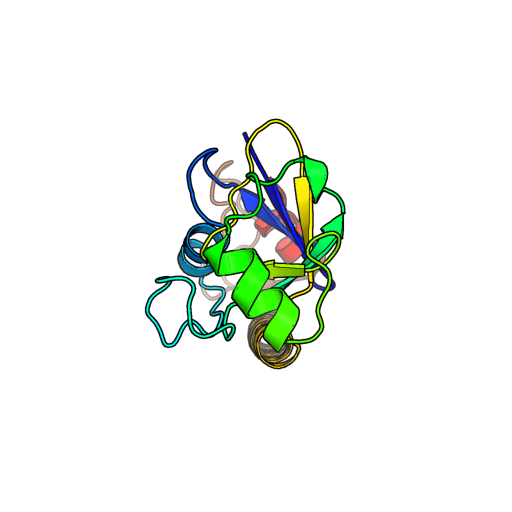1.00 63.50 109 ARG A O 1
ATOM 833 N N . LEU A 1 110 ? 17.143 -5.494 -13.105 1.00 61.53 110 LEU A N 1
ATOM 834 C CA . LEU A 1 110 ? 16.494 -5.535 -14.417 1.00 61.53 110 LEU A CA 1
ATOM 835 C C . LEU A 1 110 ? 16.994 -4.412 -15.334 1.00 61.53 110 LEU A C 1
ATOM 837 O O . LEU A 1 110 ? 17.128 -4.629 -16.539 1.00 61.53 110 LEU A O 1
ATOM 841 N N . LYS A 1 111 ? 17.317 -3.243 -14.767 1.00 50.25 111 LYS A N 1
ATOM 842 C CA . LYS A 1 111 ? 17.964 -2.132 -15.468 1.00 50.25 111 LYS A CA 1
ATOM 843 C C . LYS A 1 111 ? 19.299 -2.599 -16.056 1.00 50.25 111 LYS A C 1
ATOM 845 O O . LYS A 1 111 ? 20.081 -3.282 -15.400 1.00 50.25 111 LYS A O 1
ATOM 850 N N . ASN A 1 112 ? 19.554 -2.229 -17.311 1.00 52.25 112 ASN A N 1
ATOM 851 C CA . ASN A 1 112 ? 20.790 -2.525 -18.050 1.00 52.25 112 ASN A CA 1
ATOM 852 C C . ASN A 1 112 ? 21.050 -4.009 -18.369 1.00 52.25 112 ASN A C 1
ATOM 854 O O . ASN A 1 112 ? 22.164 -4.362 -18.757 1.00 52.25 112 ASN A O 1
ATOM 858 N N . ARG A 1 113 ? 20.044 -4.889 -18.260 1.00 59.47 113 ARG A N 1
ATOM 859 C CA . ARG A 1 113 ? 20.129 -6.245 -18.821 1.00 59.47 113 ARG A CA 1
ATOM 860 C C . ARG A 1 113 ? 19.485 -6.317 -20.197 1.00 59.47 113 ARG A C 1
ATOM 862 O O . ARG A 1 113 ? 18.522 -5.615 -20.500 1.00 59.47 113 ARG A O 1
ATOM 869 N N . TYR A 1 114 ? 20.023 -7.217 -21.012 1.00 57.56 114 TYR A N 1
ATOM 870 C CA . TYR A 1 114 ? 19.395 -7.629 -22.254 1.00 57.56 114 TYR A CA 1
ATOM 871 C C . TYR A 1 114 ? 18.114 -8.404 -21.948 1.00 57.56 114 TYR A C 1
ATOM 873 O O . TYR A 1 114 ? 18.115 -9.320 -21.121 1.00 57.56 114 TYR A O 1
ATOM 881 N N . ALA A 1 115 ? 17.023 -8.029 -22.606 1.00 60.06 115 ALA A N 1
ATOM 882 C CA . ALA A 1 115 ? 15.740 -8.690 -22.488 1.00 60.06 115 ALA A CA 1
ATOM 883 C C . ALA A 1 115 ? 15.896 -10.170 -22.888 1.00 60.06 115 ALA A C 1
ATOM 885 O O . ALA A 1 115 ? 16.239 -10.459 -24.037 1.00 60.06 115 ALA A O 1
ATOM 886 N N . PRO A 1 116 ? 15.659 -11.133 -21.978 1.00 57.59 116 PRO A N 1
ATOM 887 C CA . PRO A 1 116 ? 15.863 -12.552 -22.278 1.00 57.59 116 PRO A CA 1
ATOM 888 C C . PRO A 1 116 ? 14.839 -13.096 -23.284 1.00 57.59 116 PRO A C 1
ATOM 890 O O . PRO A 1 116 ? 15.041 -14.153 -23.871 1.00 57.59 116 PRO A O 1
ATOM 893 N N . LYS A 1 117 ? 13.735 -12.373 -23.473 1.00 68.25 117 LYS A N 1
ATOM 894 C CA . LYS A 1 117 ? 12.649 -12.640 -24.413 1.00 68.25 117 LYS A CA 1
ATOM 895 C C . LYS A 1 117 ? 12.024 -11.314 -24.823 1.00 68.25 117 LYS A C 1
ATOM 897 O O . LYS A 1 117 ? 12.241 -10.313 -24.142 1.00 68.25 117 LYS A O 1
ATOM 902 N N . ASP A 1 118 ? 11.210 -11.334 -25.869 1.00 79.56 118 ASP A N 1
ATOM 903 C CA . ASP A 1 118 ? 10.386 -10.191 -26.250 1.00 79.56 118 ASP A CA 1
ATOM 904 C C . ASP A 1 118 ? 9.561 -9.691 -25.056 1.00 79.56 118 ASP A C 1
ATOM 906 O O . ASP A 1 118 ? 8.730 -10.408 -24.489 1.00 79.56 118 ASP A O 1
ATOM 910 N N . ILE A 1 119 ? 9.806 -8.444 -24.672 1.00 78.44 119 ILE A N 1
ATOM 911 C CA . ILE A 1 119 ? 9.048 -7.726 -23.658 1.00 78.44 119 ILE A CA 1
ATOM 912 C C . ILE A 1 119 ? 7.967 -6.954 -24.393 1.00 78.44 119 ILE A C 1
ATOM 914 O O . ILE A 1 119 ? 8.249 -6.031 -25.159 1.00 78.44 119 ILE A O 1
ATOM 918 N N . ARG A 1 120 ? 6.718 -7.343 -24.154 1.00 80.12 120 ARG A N 1
ATOM 919 C CA . ARG A 1 120 ? 5.539 -6.673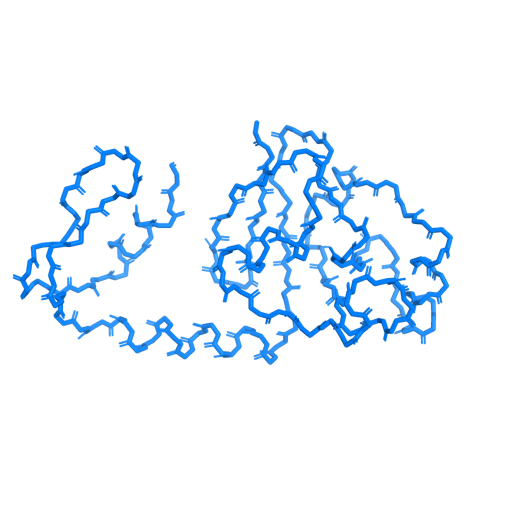 -24.694 1.00 80.12 120 ARG A CA 1
ATOM 920 C C . ARG A 1 120 ? 4.790 -5.974 -23.578 1.00 80.12 120 ARG A C 1
ATOM 922 O O . ARG A 1 120 ? 4.751 -6.470 -22.452 1.00 80.12 120 ARG A O 1
ATOM 929 N N . HIS A 1 121 ? 4.176 -4.848 -23.901 1.00 78.56 121 HIS A N 1
ATOM 930 C CA . HIS A 1 121 ? 3.294 -4.154 -22.986 1.00 78.56 121 HIS A CA 1
ATOM 931 C C . HIS A 1 121 ? 2.110 -5.069 -22.627 1.00 78.56 121 HIS A C 1
ATOM 933 O O . HIS A 1 121 ? 1.425 -5.561 -23.529 1.00 78.56 121 HIS A O 1
ATOM 939 N N . PRO A 1 122 ? 1.787 -5.267 -21.339 1.00 73.44 122 PRO A N 1
ATOM 940 C CA . PRO A 1 122 ? 0.759 -6.217 -20.894 1.00 73.44 122 PRO A CA 1
ATOM 941 C C . PRO A 1 122 ? -0.690 -5.830 -21.253 1.00 73.44 122 PRO A C 1
ATOM 943 O O . PRO A 1 122 ? -1.618 -6.533 -20.871 1.00 73.44 122 PRO A O 1
ATOM 946 N N . ARG A 1 123 ? -0.899 -4.718 -21.971 1.00 74.00 123 ARG A N 1
ATOM 947 C CA . ARG A 1 123 ? -2.226 -4.189 -22.339 1.00 74.00 123 ARG A CA 1
ATOM 948 C C . ARG A 1 123 ? -2.354 -3.893 -23.817 1.00 74.00 123 ARG A C 1
ATOM 950 O O . ARG A 1 123 ? -3.283 -4.378 -24.443 1.00 74.00 123 ARG A O 1
ATOM 957 N N . 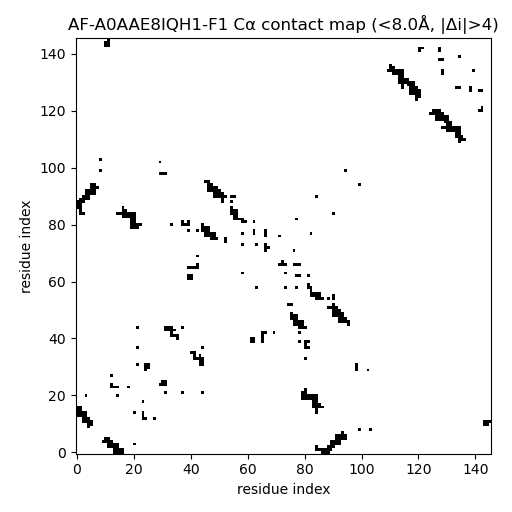THR A 1 124 ? -1.430 -3.112 -24.368 1.00 77.25 124 THR A N 1
ATOM 958 C CA . THR A 1 124 ? -1.457 -2.753 -25.790 1.00 77.25 124 THR A CA 1
ATOM 959 C C . THR A 1 124 ? -0.887 -3.864 -26.672 1.00 77.25 124 THR A C 1
ATOM 961 O O . THR A 1 124 ? -1.112 -3.869 -27.877 1.00 77.25 124 THR A O 1
ATOM 964 N N . GLY A 1 125 ? -0.135 -4.811 -26.095 1.00 78.94 125 GLY A N 1
ATOM 965 C CA . GLY A 1 125 ? 0.582 -5.844 -26.847 1.00 78.94 125 GLY A CA 1
ATOM 966 C C . GLY A 1 125 ? 1.783 -5.310 -27.638 1.00 78.94 125 GLY A C 1
ATOM 967 O O . GLY A 1 125 ? 2.467 -6.092 -28.308 1.00 78.94 125 GLY A O 1
ATOM 968 N N . GLU A 1 126 ? 2.057 -4.003 -27.542 1.00 83.56 126 GLU A N 1
ATOM 969 C CA . GLU A 1 126 ? 3.177 -3.338 -28.198 1.00 83.56 126 GLU A CA 1
ATOM 970 C C . GLU A 1 126 ? 4.496 -3.978 -27.762 1.00 83.56 126 GLU A C 1
ATOM 972 O O . GLU A 1 126 ? 4.711 -4.259 -26.583 1.00 83.56 126 GLU A O 1
ATOM 977 N N . LEU A 1 127 ? 5.386 -4.229 -28.718 1.00 82.88 127 LEU A N 1
ATOM 978 C CA . LEU A 1 127 ? 6.713 -4.759 -28.440 1.00 82.88 127 LEU A CA 1
ATOM 979 C C . LEU A 1 127 ? 7.616 -3.635 -27.928 1.00 82.88 127 LEU A C 1
ATOM 981 O O . LEU A 1 127 ? 8.060 -2.795 -28.703 1.00 82.88 127 LEU A O 1
ATOM 985 N N . LEU A 1 128 ? 7.895 -3.645 -26.627 1.00 80.81 128 LEU A N 1
ATOM 986 C CA . LEU A 1 128 ? 8.701 -2.625 -25.957 1.00 80.81 128 LEU A CA 1
ATOM 987 C C . LEU A 1 128 ? 10.198 -2.930 -26.058 1.00 80.81 128 LEU A C 1
ATOM 989 O O . LEU A 1 128 ? 11.001 -2.025 -26.255 1.00 80.81 128 LEU A O 1
ATOM 993 N N . VAL A 1 129 ? 10.580 -4.207 -2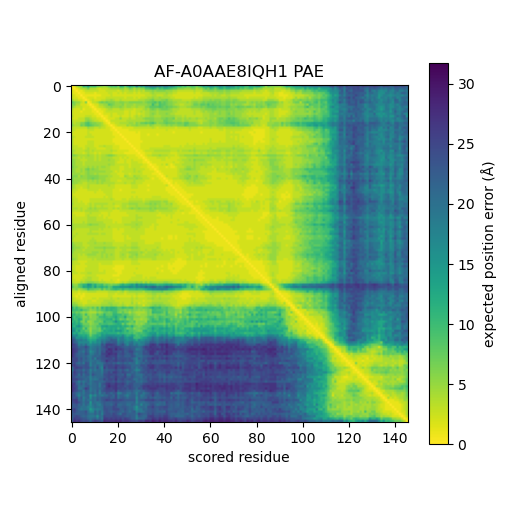5.966 1.00 80.38 129 VAL A N 1
ATOM 994 C CA . VAL A 1 129 ? 11.969 -4.650 -26.165 1.00 80.38 129 VAL A CA 1
ATOM 995 C C . VAL A 1 129 ? 11.970 -5.974 -26.903 1.00 80.38 129 VAL A C 1
ATOM 997 O O . VAL A 1 129 ? 11.301 -6.916 -26.484 1.00 80.38 129 VAL A O 1
ATOM 1000 N N . LYS A 1 130 ? 12.748 -6.074 -27.980 1.00 80.38 130 LYS A N 1
ATOM 1001 C CA . LYS A 1 130 ? 13.046 -7.364 -28.614 1.00 80.38 130 LYS A CA 1
ATOM 1002 C C . LYS A 1 130 ? 13.982 -8.190 -27.739 1.00 80.38 130 LYS A C 1
ATOM 1004 O O . LYS A 1 130 ? 14.794 -7.629 -27.005 1.00 80.38 130 LYS A O 1
ATOM 1009 N N . GLN A 1 131 ? 13.911 -9.512 -27.850 1.00 70.69 131 GLN A N 1
ATOM 1010 C CA . GLN A 1 131 ? 14.911 -10.399 -27.260 1.00 70.69 131 GLN A CA 1
ATOM 1011 C C . GLN A 1 131 ? 16.335 -9.930 -27.617 1.00 70.69 131 GLN A C 1
ATOM 1013 O O . GLN A 1 131 ? 16.640 -9.671 -28.779 1.00 70.69 131 GLN A O 1
ATOM 1018 N N . GLY A 1 132 ? 17.197 -9.794 -26.609 1.00 63.97 132 GLY A N 1
ATOM 1019 C CA . GLY A 1 132 ? 18.554 -9.266 -26.770 1.00 63.97 132 GLY A CA 1
ATOM 1020 C C . GLY A 1 132 ? 18.652 -7.736 -26.828 1.00 63.97 132 GLY A C 1
ATOM 1021 O O . GLY A 1 132 ? 19.748 -7.222 -27.003 1.00 63.97 132 GLY A O 1
ATOM 1022 N N . GLY A 1 133 ? 17.550 -6.995 -26.672 1.00 73.25 133 GLY A N 1
ATOM 1023 C CA . GLY A 1 133 ? 17.551 -5.534 -26.552 1.00 73.25 133 GLY A CA 1
ATOM 1024 C C . GLY A 1 133 ? 17.775 -5.070 -25.112 1.00 73.25 133 GLY A C 1
ATOM 1025 O O . GLY A 1 133 ? 17.409 -5.765 -24.168 1.00 73.25 133 GLY A O 1
ATOM 1026 N N . ILE A 1 134 ? 18.388 -3.902 -24.924 1.00 72.31 134 ILE A N 1
ATOM 1027 C CA . ILE A 1 134 ? 18.637 -3.343 -23.587 1.00 72.31 134 ILE A CA 1
ATOM 1028 C C . ILE A 1 134 ? 17.325 -2.814 -23.008 1.00 72.31 134 ILE A C 1
ATOM 1030 O O . ILE A 1 134 ? 16.633 -2.024 -23.648 1.00 72.31 134 ILE A O 1
ATOM 1034 N N . VAL A 1 135 ? 17.005 -3.212 -21.775 1.00 75.62 135 VAL A N 1
ATOM 1035 C CA . VAL A 1 135 ? 15.899 -2.611 -21.024 1.00 75.62 135 VAL A CA 1
ATOM 1036 C C . VAL A 1 135 ? 16.375 -1.278 -20.444 1.00 75.62 135 VAL A C 1
ATOM 1038 O O . VAL A 1 135 ? 17.067 -1.237 -19.422 1.00 75.62 135 VAL A O 1
ATOM 1041 N N . THR A 1 136 ? 16.050 -0.187 -21.136 1.00 75.56 136 THR A N 1
ATOM 1042 C CA . THR A 1 136 ? 16.347 1.182 -20.699 1.00 75.56 136 THR A CA 1
ATOM 1043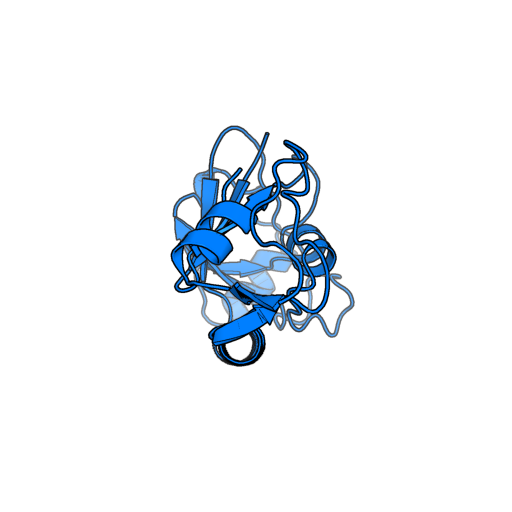 C C . THR A 1 136 ? 15.312 1.676 -19.685 1.00 75.56 136 THR A C 1
ATOM 1045 O O . THR A 1 136 ? 14.251 1.076 -19.509 1.00 75.56 136 THR A O 1
ATOM 1048 N N . GLN A 1 137 ? 15.618 2.777 -18.995 1.00 70.25 137 GLN A N 1
ATOM 1049 C CA . GLN A 1 137 ? 14.703 3.367 -18.015 1.00 70.25 137 GLN A CA 1
ATOM 1050 C C . GLN A 1 137 ? 13.377 3.822 -18.649 1.00 70.25 137 GLN A C 1
ATOM 1052 O O . GLN A 1 137 ? 12.327 3.540 -18.084 1.00 70.25 137 GLN A O 1
ATOM 1057 N N . ASP A 1 138 ? 13.423 4.398 -19.852 1.00 74.88 138 ASP A N 1
ATOM 1058 C CA . ASP A 1 138 ? 12.241 4.799 -20.632 1.00 74.88 138 ASP A CA 1
ATOM 1059 C C . ASP A 1 138 ? 11.295 3.617 -20.914 1.00 74.88 138 ASP A C 1
ATOM 1061 O O . ASP A 1 138 ? 10.085 3.692 -20.732 1.00 74.88 138 ASP A O 1
ATOM 1065 N N . ILE A 1 139 ? 11.857 2.460 -21.261 1.00 74.25 139 ILE A N 1
ATOM 1066 C CA . ILE A 1 139 ? 11.093 1.230 -21.501 1.00 74.25 139 ILE A CA 1
ATOM 1067 C C . ILE A 1 139 ? 10.444 0.718 -20.210 1.00 74.25 139 ILE A C 1
ATOM 1069 O O . ILE A 1 139 ? 9.330 0.196 -20.232 1.00 74.25 139 ILE A O 1
ATOM 1073 N N . LEU A 1 140 ? 11.146 0.840 -19.084 1.00 70.06 140 LEU A N 1
ATOM 1074 C CA . LEU A 1 140 ? 10.648 0.448 -17.767 1.00 70.06 140 LEU A CA 1
ATOM 1075 C C . LEU A 1 140 ? 9.492 1.349 -17.324 1.00 70.06 140 LEU A C 1
ATOM 1077 O O . LEU A 1 140 ? 8.500 0.853 -16.796 1.00 70.06 140 LEU A O 1
ATOM 1081 N N . GLU A 1 141 ? 9.591 2.645 -17.601 1.00 73.81 141 GLU A N 1
ATOM 1082 C CA . GLU A 1 141 ? 8.513 3.607 -17.380 1.00 73.81 141 GLU A CA 1
ATOM 1083 C C . GLU A 1 141 ? 7.309 3.280 -18.271 1.00 73.81 141 GLU A C 1
ATOM 1085 O O . GLU A 1 141 ? 6.210 3.156 -17.748 1.00 73.81 141 GLU A O 1
ATOM 1090 N N . ARG A 1 142 ? 7.515 2.986 -19.562 1.00 73.75 142 ARG A N 1
ATOM 1091 C CA . ARG A 1 142 ? 6.463 2.548 -20.505 1.00 73.75 142 ARG A CA 1
ATOM 1092 C C . ARG A 1 142 ? 5.834 1.187 -20.194 1.00 73.75 142 ARG A C 1
ATOM 1094 O O . ARG A 1 142 ? 4.737 0.903 -20.651 1.00 73.75 142 ARG A O 1
ATOM 1101 N N . LEU A 1 143 ? 6.532 0.311 -19.473 1.00 69.31 143 LEU A N 1
ATOM 1102 C CA . LEU A 1 143 ? 5.991 -0.967 -18.991 1.00 69.31 143 LEU A CA 1
ATOM 1103 C C . LEU A 1 143 ? 5.040 -0.788 -17.805 1.00 69.31 143 LEU A C 1
ATOM 1105 O O . LEU A 1 143 ? 4.179 -1.639 -17.571 1.00 69.31 143 LEU A O 1
ATOM 1109 N N . LEU A 1 144 ? 5.288 0.251 -17.008 1.00 66.06 144 LEU A N 1
ATOM 1110 C CA . LEU A 1 144 ? 4.615 0.517 -15.742 1.00 66.06 144 LEU A CA 1
ATOM 1111 C C . LEU A 1 144 ? 3.557 1.617 -15.865 1.00 66.06 144 LEU A C 1
ATOM 1113 O O . LEU A 1 144 ? 2.647 1.660 -15.038 1.00 66.06 144 LEU A O 1
ATOM 1117 N N . SER A 1 145 ? 3.659 2.482 -16.873 1.00 63.69 145 SER A N 1
ATOM 1118 C CA . SER A 1 145 ? 2.624 3.443 -17.225 1.00 63.69 145 SER A CA 1
ATOM 1119 C C . SER A 1 145 ? 1.489 2.748 -17.977 1.00 63.69 145 SER A C 1
ATOM 1121 O O . SER A 1 145 ? 1.688 1.824 -18.764 1.00 63.69 145 SER A O 1
ATOM 1123 N N . ALA A 1 146 ? 0.269 3.145 -17.625 1.00 52.94 146 ALA A N 1
ATOM 1124 C CA . ALA A 1 146 ? -0.982 2.655 -18.187 1.00 52.94 146 ALA A CA 1
ATOM 1125 C C . ALA A 1 146 ? -1.413 3.491 -19.388 1.00 52.94 146 ALA A C 1
ATOM 1127 O O . ALA A 1 146 ? -1.336 4.735 -19.273 1.00 52.94 146 ALA A O 1
#

Radius of gyration: 16.7 Å; Cα contacts (8 Å, |Δi|>4): 270; chains: 1; bounding box: 34×25×48 Å

Solvent-accessible surface area (backbone atoms only — not comparable to full-atom values): 8051 Å² total; per-residue (Å²): 115,21,33,40,31,36,48,94,76,72,44,54,41,77,40,52,56,81,40,26,46,43,55,44,34,47,74,70,68,44,69,68,55,45,90,64,74,48,71,55,80,69,63,60,34,48,30,38,38,78,39,47,55,84,41,35,46,78,85,47,74,57,45,50,54,40,31,54,77,67,73,41,57,74,76,43,33,44,45,25,49,72,31,21,40,59,56,78,48,65,28,31,33,36,60,53,64,73,44,48,52,55,52,50,54,53,49,57,67,49,48,77,33,57,31,91,47,67,39,50,33,97,78,83,62,47,76,71,33,52,57,70,30,69,38,45,71,69,52,53,48,60,62,44,55,130

Nearest PDB structures (foldseek):
  1i7h-assembly3_C  TM=8.866E-01  e=3.756E-06  Escherichia coli
  3ah7-assembly1_A-2  TM=8.682E-01  e=3.542E-05  Pseudomonas putida
  3zyy-assembly1_X  TM=7.889E-01  e=2.273E-04  Carboxydothermus hydrogenoformans
  8x6g-assembly1_D  TM=8.492E-01  e=1.474E-01  Staphylococcus aureus
  8syi-assembly1_Z  TM=7.720E-01  e=3.857E-01  Synechococcus elongatus

Foldseek 3Di:
DEWEAEPPVRFIWDDDLPQFLCRRCVVVVQDFDDPVVLPLAPCSQKKFWPDDLVQKDDQDPSFVVSCVVVVHDSSTMGRSSPIGGNDDDYTYIYGPPVSVVVVVVVVVVLAQDFDCAFDAQPPPRHGLHHGRGGCHPVSVCVNRPD

Secondary structure (DSSP, 8-state):
-EEEEEETTTEEEEE-TTSBHHHHHHHTT-----TTTT-SSS-TTEEEEEE-GGGBPPPPHHHHHHHHHTT--TTTEEETTT-BB-SSSEEEEEPPHHHHHHHHHHHHHHTTPBPSS-EE-TTT--EEE-TT-B--HHHHHHHH--

Mean predicted aligned error: 10.68 Å

pLDDT: mean 83.68, std 11.28, range [50.25, 96.62]

Sequence (146 aa):
MAQIRIDPLAIQLQTLETETLLKALLRAKVHLDAICGGKGYCGTCVVHVVSGATQLSPVTAQEQTILNNLKKSSDTYRLSCQAYVRDGETVVCDLPSRTLTKLQQILDRLKNRYAPKDIRHPRTGELLVKQGGIVTQDILERLLSA